Protein AF-A0A5N9H658-F1 (afdb_monomer)

Radius of gyration: 27.61 Å; Cα contacts (8 Å, |Δi|>4): 20; chains: 1; bounding box: 73×23×82 Å

Mean predicted aligned error: 18.44 Å

Secondary structure (DSSP, 8-state):
-HHHHHHHHHHHHHHHHHHHHHHHHHS--S--S-TTHHHHHHHHHHHHHHHHHHHHHHHTT-S-HHHHHHHHHHHHHHHHHHHHHHHHHHHHHHHHHHHHHHHHHHHHHHHHHTS-S------

Foldseek 3Di:
DVVVVVVVVVVVVVCVVCVVVVCCVVCVDPPVPDPPLVVLVVVLVVLVVVLVVLVVCVVVVNDDPVVNVVVVVVSVVVNVVSVVVSVVVVVVVVVVVVVVVVVVVVVVVVVVVPPDPDDDDDD

Nearest PDB structures (foldseek):
  6o35-assembly1_B-2  TM=8.304E-01  e=6.950E+00  synthetic construct
  4tko-assembly1_B  TM=3.730E-01  e=4.641E+00  Aquifex aeolicus VF5

pLDDT: mean 70.45, std 14.01, range [41.5, 95.12]

Solvent-accessible surface area (backbone atoms only — not comparable to full-atom values): 7204 Å² total; per-residue (Å²): 110,70,70,58,54,52,51,53,50,50,53,48,55,51,43,66,68,47,45,61,62,48,48,56,64,77,47,55,70,97,60,91,55,71,85,66,59,61,52,57,54,49,51,53,51,51,54,54,50,50,53,54,50,53,52,50,43,42,75,70,65,78,52,55,71,70,61,50,52,58,54,49,52,52,54,49,54,53,49,52,52,53,52,50,52,51,51,52,52,54,49,52,52,51,52,54,50,52,54,50,52,53,52,51,52,51,54,54,50,55,62,55,70,71,52,72,94,77,82,84,77,89,132

Structure (mmCIF, N/CA/C/O backbone):
data_AF-A0A5N9H658-F1
#
_entry.id   AF-A0A5N9H658-F1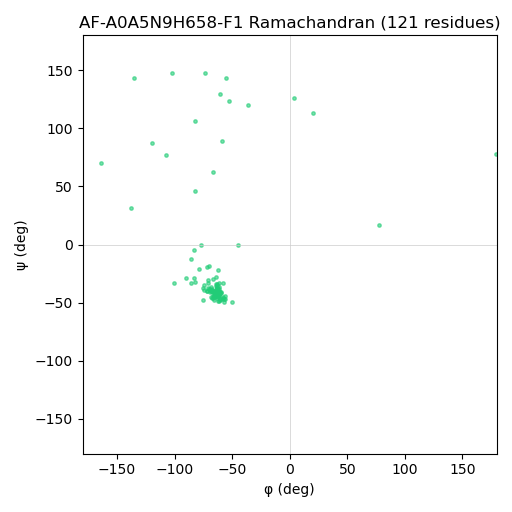
#
loop_
_atom_site.group_PDB
_atom_site.id
_atom_site.type_symbol
_atom_site.label_atom_id
_atom_site.label_alt_id
_atom_site.label_comp_id
_atom_site.label_asym_id
_atom_site.label_entity_id
_atom_site.label_seq_id
_atom_site.pdbx_PDB_ins_code
_atom_site.Cartn_x
_atom_site.Cartn_y
_atom_site.Cartn_z
_atom_site.occupancy
_atom_site.B_iso_or_equiv
_atom_site.auth_seq_id
_atom_site.auth_comp_id
_atom_site.auth_asym_id
_atom_site.auth_atom_id
_atom_site.pdbx_PDB_model_num
ATOM 1 N N . MET A 1 1 ? -36.920 -9.088 -26.192 1.00 73.94 1 MET A N 1
ATOM 2 C CA . MET A 1 1 ? -36.540 -8.188 -25.080 1.00 73.94 1 MET A CA 1
ATOM 3 C C . MET A 1 1 ? -36.103 -8.962 -23.836 1.00 73.94 1 MET A C 1
ATOM 5 O O . MET A 1 1 ? -34.939 -8.867 -23.491 1.00 73.94 1 MET A O 1
ATOM 9 N N . SER A 1 2 ? -36.963 -9.779 -23.209 1.00 84.88 2 SER A N 1
ATOM 10 C CA . SER A 1 2 ? -36.624 -10.498 -21.958 1.00 84.88 2 SER A CA 1
ATOM 11 C C . SER A 1 2 ? -35.396 -11.421 -22.071 1.00 84.88 2 SER A C 1
ATOM 13 O O . SER A 1 2 ? -34.477 -11.301 -21.271 1.00 84.88 2 SER A O 1
ATOM 15 N N . VAL A 1 3 ? -35.305 -12.232 -23.131 1.00 89.56 3 VAL A N 1
ATOM 16 C CA . VAL A 1 3 ? -34.144 -13.116 -23.368 1.00 89.56 3 VAL A CA 1
ATOM 17 C C . VAL A 1 3 ? -32.818 -12.365 -23.540 1.00 89.56 3 VAL A C 1
ATOM 19 O O . VAL A 1 3 ? -31.780 -12.841 -23.097 1.00 89.56 3 VAL A O 1
ATOM 22 N N . PHE A 1 4 ? -32.847 -11.163 -24.124 1.00 93.00 4 PHE A N 1
ATOM 23 C CA . PHE A 1 4 ? -31.649 -10.334 -24.283 1.00 93.00 4 PHE A CA 1
ATOM 24 C C . PHE A 1 4 ? -31.139 -9.829 -22.935 1.00 93.00 4 PHE A C 1
ATOM 26 O O . PHE A 1 4 ? -29.935 -9.838 -22.697 1.00 93.00 4 PHE A O 1
ATOM 33 N N . LEU A 1 5 ? -32.051 -9.436 -22.042 1.00 90.94 5 LEU A N 1
ATOM 34 C CA . LEU A 1 5 ? -31.698 -8.989 -20.696 1.00 90.94 5 LEU A CA 1
ATOM 35 C C . LEU A 1 5 ? -31.098 -10.129 -19.869 1.00 90.94 5 LEU A C 1
ATOM 37 O O . LEU A 1 5 ? -30.111 -9.917 -19.172 1.00 90.94 5 LEU A O 1
ATOM 41 N N . SER A 1 6 ? -31.636 -11.344 -19.995 1.00 89.88 6 SER A N 1
ATOM 42 C CA . SER A 1 6 ? -31.093 -12.527 -19.320 1.00 89.88 6 SER A CA 1
ATOM 43 C C . SER A 1 6 ? -29.670 -12.852 -19.780 1.00 89.88 6 SER A C 1
ATOM 45 O O . SER A 1 6 ? -28.810 -13.146 -18.954 1.00 89.88 6 SER A O 1
ATOM 47 N N . VAL A 1 7 ? -29.402 -12.755 -21.086 1.00 95.12 7 VAL A N 1
ATOM 48 C CA . VAL A 1 7 ? -28.063 -12.990 -21.646 1.00 95.12 7 VAL A CA 1
ATOM 49 C C . VAL A 1 7 ? -27.081 -11.904 -21.201 1.00 95.12 7 VAL A C 1
ATOM 51 O O . VAL A 1 7 ? -25.989 -12.231 -20.746 1.00 95.12 7 VAL A O 1
ATOM 54 N N . LEU A 1 8 ? -27.476 -10.628 -21.263 1.00 94.88 8 LEU A N 1
ATOM 55 C CA . LEU A 1 8 ? -26.659 -9.505 -20.784 1.00 94.88 8 LEU A CA 1
ATOM 56 C C . LEU A 1 8 ? -26.292 -9.654 -19.306 1.00 94.88 8 LEU A C 1
ATOM 58 O O . LEU A 1 8 ? -25.131 -9.483 -18.942 1.00 94.88 8 LEU A O 1
ATOM 62 N N . LEU A 1 9 ? -27.262 -10.021 -18.466 1.00 91.38 9 LEU A N 1
ATOM 63 C CA . LEU A 1 9 ? -27.035 -10.223 -17.038 1.00 91.38 9 LEU A CA 1
ATOM 64 C C . LEU A 1 9 ? -26.125 -11.430 -16.772 1.00 91.38 9 LEU A C 1
ATOM 66 O O . LEU A 1 9 ? -25.238 -11.352 -15.926 1.00 91.38 9 LEU A O 1
ATOM 70 N N . GLY A 1 10 ? -26.296 -12.519 -17.527 1.00 93.94 10 GLY A N 1
ATOM 71 C CA . GLY A 1 10 ? -25.426 -13.690 -17.445 1.00 93.94 10 GLY A CA 1
ATOM 72 C C . GLY A 1 10 ? -23.973 -13.353 -17.780 1.00 93.94 10 GLY A C 1
ATOM 73 O O . GLY A 1 10 ? -23.070 -13.678 -17.011 1.00 93.94 10 GLY A O 1
ATOM 74 N N . VAL A 1 11 ? -23.746 -12.630 -18.881 1.00 93.88 11 VAL A N 1
ATOM 75 C CA . VAL A 1 11 ? -22.405 -12.171 -19.274 1.00 93.88 11 VAL A CA 1
ATOM 76 C C . VAL A 1 11 ? -21.825 -11.209 -18.240 1.00 93.88 11 VAL A C 1
ATOM 78 O O . VAL A 1 11 ? -20.648 -11.321 -17.914 1.00 93.88 11 VAL A O 1
ATOM 81 N N . PHE A 1 12 ? -22.633 -10.307 -17.676 1.00 92.81 12 PHE A N 1
ATOM 82 C CA . PHE A 1 12 ? -22.189 -9.391 -16.625 1.00 92.81 12 PHE A CA 1
ATOM 83 C C . PHE A 1 12 ? -21.761 -10.135 -15.352 1.00 92.81 12 PHE A C 1
ATOM 85 O O . PHE A 1 12 ? -20.677 -9.879 -14.834 1.00 92.81 12 PHE A O 1
ATOM 92 N N . CYS A 1 13 ? -22.554 -11.104 -14.883 1.00 92.56 13 CYS A N 1
ATOM 93 C CA . CYS A 1 13 ? -22.204 -11.937 -13.729 1.00 92.56 13 CYS A CA 1
ATOM 94 C C . CYS A 1 13 ? -20.899 -12.706 -13.952 1.00 92.56 13 CYS A C 1
ATOM 96 O O . CYS A 1 13 ? -20.022 -12.691 -13.090 1.00 92.56 13 CYS A O 1
ATOM 98 N N . VAL A 1 14 ? -20.748 -13.344 -15.117 1.00 92.25 14 VAL A N 1
ATOM 99 C CA . VAL A 1 14 ? -19.506 -14.046 -15.467 1.00 92.25 14 VAL A CA 1
ATOM 100 C C . VAL A 1 14 ? -18.344 -13.055 -15.550 1.00 92.25 14 VAL A C 1
ATOM 102 O O . VAL A 1 14 ? -17.280 -13.318 -15.001 1.00 92.25 14 VAL A O 1
ATOM 105 N N . GLY A 1 15 ? -18.560 -11.889 -16.159 1.00 91.44 15 GLY A N 1
ATOM 106 C CA . GLY A 1 15 ? -17.579 -10.816 -16.270 1.00 91.44 15 GLY A CA 1
ATOM 107 C C . GLY A 1 15 ? -17.061 -10.353 -14.912 1.00 91.44 15 GLY A C 1
ATOM 108 O O . GLY A 1 15 ? -15.855 -10.326 -14.723 1.00 91.44 15 GLY A O 1
ATOM 109 N N . VAL A 1 16 ? -17.934 -10.068 -13.942 1.00 88.81 16 VAL A N 1
ATOM 110 C CA . VAL A 1 16 ? -17.536 -9.625 -12.590 1.00 88.81 16 VAL A CA 1
ATOM 111 C C . VAL A 1 16 ? -16.696 -10.678 -11.862 1.00 88.81 16 VAL A C 1
ATOM 113 O O . VAL A 1 16 ? -15.734 -10.324 -11.186 1.00 88.81 16 VAL A O 1
ATOM 116 N N . VAL A 1 17 ? -17.022 -11.964 -12.018 1.00 88.56 17 VAL A N 1
ATOM 117 C CA . VAL A 1 17 ? -16.278 -13.066 -11.382 1.00 88.56 17 VAL A CA 1
ATOM 118 C C . VAL A 1 17 ? -14.937 -13.310 -12.069 1.00 88.56 17 VAL A C 1
ATOM 120 O O . VAL A 1 17 ? -13.942 -13.564 -11.399 1.00 88.56 17 VAL A O 1
ATOM 123 N N . VAL A 1 18 ? -14.893 -13.225 -13.398 1.00 86.94 18 VAL A N 1
ATOM 124 C CA . VAL A 1 18 ? -13.705 -13.523 -14.211 1.00 86.94 18 VAL A CA 1
ATOM 125 C C . VAL A 1 18 ? -12.742 -12.328 -14.283 1.00 86.94 18 VAL A C 1
ATOM 127 O O . VAL A 1 18 ? -11.528 -12.511 -14.357 1.00 86.94 18 VAL A O 1
ATOM 130 N N . TYR A 1 19 ? -13.254 -11.101 -14.186 1.00 84.12 19 TYR A N 1
ATOM 131 C CA . TYR A 1 19 ? -12.486 -9.855 -14.192 1.00 84.12 19 TYR A CA 1
ATOM 132 C C . TYR A 1 19 ? -11.298 -9.831 -13.212 1.00 84.12 19 TYR A C 1
ATOM 134 O O . TYR A 1 19 ? -10.196 -9.519 -13.667 1.00 84.12 19 TYR A O 1
ATOM 142 N N . PRO A 1 20 ? -11.427 -10.187 -11.914 1.00 77.31 20 PRO A N 1
ATOM 143 C CA . PRO A 1 20 ? -10.284 -10.199 -10.997 1.00 77.31 20 PRO A CA 1
ATOM 144 C C . PRO A 1 20 ? -9.196 -11.205 -11.404 1.00 77.31 20 PRO A C 1
ATOM 146 O O . PRO A 1 20 ? -8.012 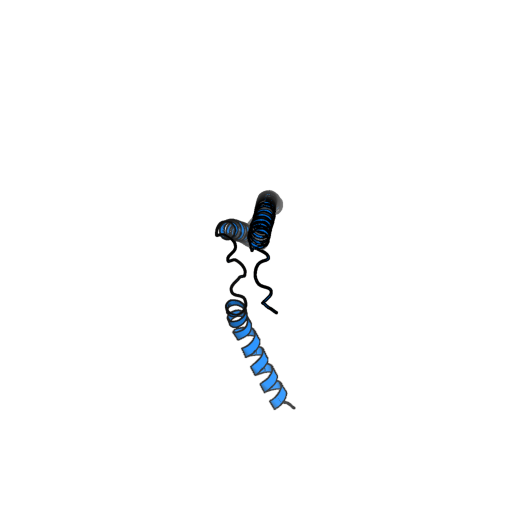-10.910 -11.249 1.00 77.31 20 PRO A O 1
ATOM 149 N N . PHE A 1 21 ? -9.564 -12.349 -11.993 1.00 76.19 21 PHE A N 1
ATOM 150 C CA . PHE A 1 21 ? -8.595 -13.345 -12.468 1.00 76.19 21 PHE A CA 1
ATOM 151 C C . PHE A 1 21 ? -7.803 -12.850 -13.683 1.00 76.19 21 PHE A C 1
ATOM 153 O O . PHE A 1 21 ? -6.601 -13.095 -13.777 1.00 76.19 21 PHE A O 1
ATOM 160 N N . PHE A 1 22 ? -8.451 -12.128 -14.603 1.00 75.19 22 PHE A N 1
ATOM 161 C CA . PHE A 1 22 ? -7.763 -11.520 -15.745 1.00 75.19 22 PHE A CA 1
ATOM 162 C C . PHE A 1 22 ? -6.955 -10.288 -15.346 1.00 75.19 22 PHE A C 1
ATOM 164 O O . PHE A 1 22 ? -5.841 -10.124 -15.839 1.00 75.19 22 PHE A O 1
ATOM 171 N N . LYS A 1 23 ? -7.458 -9.469 -14.413 1.00 65.00 23 LYS A N 1
ATOM 172 C CA . LYS A 1 23 ? -6.724 -8.329 -13.850 1.00 65.00 23 LYS A CA 1
ATOM 173 C C . LYS A 1 23 ? -5.386 -8.778 -13.258 1.00 65.00 23 LYS A C 1
ATOM 175 O O . LYS A 1 23 ? -4.373 -8.172 -13.578 1.00 65.00 23 LYS A O 1
ATOM 180 N N . ASN A 1 24 ? -5.365 -9.879 -12.504 1.00 58.53 24 ASN A N 1
ATOM 181 C CA . ASN A 1 24 ? -4.138 -10.421 -11.909 1.00 58.53 24 ASN A CA 1
ATOM 182 C C . ASN A 1 24 ? -3.154 -11.028 -12.932 1.00 58.53 24 ASN A C 1
ATOM 184 O O . ASN A 1 24 ? -1.991 -11.247 -12.613 1.00 58.53 24 ASN A O 1
ATOM 188 N N . ARG A 1 25 ? -3.616 -11.349 -14.151 1.00 60.84 25 ARG A N 1
ATOM 189 C CA . ARG A 1 25 ? -2.794 -11.982 -15.197 1.00 60.84 25 ARG A CA 1
ATOM 190 C C . ARG A 1 25 ? -2.287 -11.002 -16.255 1.00 60.84 25 ARG A C 1
ATOM 192 O O . ARG A 1 25 ? -1.211 -11.225 -16.796 1.00 60.84 25 ARG A O 1
ATOM 199 N N . TYR A 1 26 ? -3.060 -9.964 -16.576 1.00 54.31 26 TYR A N 1
ATOM 200 C CA . TYR A 1 26 ? -2.687 -8.936 -17.560 1.00 54.31 26 TYR A CA 1
ATOM 201 C C . TYR A 1 26 ? -1.942 -7.757 -16.943 1.00 54.31 26 TYR A C 1
ATOM 203 O O . TYR A 1 26 ? -1.100 -7.163 -17.607 1.00 54.31 26 TYR A O 1
ATOM 211 N N . PHE A 1 27 ? -2.218 -7.463 -15.676 1.00 51.19 27 PHE A N 1
ATOM 212 C CA . PHE A 1 27 ? -1.326 -6.697 -14.825 1.00 51.19 27 PHE A CA 1
ATOM 213 C C . PHE A 1 27 ? -0.735 -7.693 -13.827 1.00 51.19 27 PHE A C 1
ATOM 215 O O . PHE A 1 27 ? -1.200 -7.738 -12.685 1.00 51.19 27 PHE A O 1
ATOM 222 N N . PRO A 1 28 ? 0.255 -8.532 -14.219 1.00 49.41 28 PRO A N 1
ATOM 223 C CA . PRO A 1 28 ? 1.196 -8.965 -13.198 1.00 49.41 28 PRO A CA 1
ATOM 224 C C . PRO A 1 28 ? 1.665 -7.656 -12.576 1.00 49.41 28 PRO A C 1
ATOM 226 O O . PRO A 1 28 ? 1.999 -6.731 -13.322 1.00 49.41 28 PRO A O 1
ATOM 229 N N . ASN A 1 29 ? 1.503 -7.511 -11.261 1.00 49.25 29 ASN A N 1
ATOM 230 C CA . ASN A 1 29 ? 1.912 -6.312 -10.551 1.00 49.25 29 ASN A CA 1
ATOM 231 C C . ASN A 1 29 ? 3.200 -5.795 -11.199 1.00 49.25 29 ASN A C 1
ATOM 233 O O . ASN A 1 29 ? 4.180 -6.536 -11.258 1.00 49.25 29 ASN A O 1
ATOM 237 N N . MET A 1 30 ? 3.189 -4.566 -11.725 1.00 42.06 30 MET A N 1
ATOM 238 C CA . MET A 1 30 ? 4.416 -3.817 -12.007 1.00 42.06 30 MET A CA 1
ATOM 239 C C . MET A 1 30 ? 5.065 -3.507 -10.648 1.00 42.06 30 MET A C 1
ATOM 241 O O . MET A 1 30 ? 5.113 -2.375 -10.195 1.00 42.06 30 MET A O 1
ATOM 245 N N . SER A 1 31 ? 5.424 -4.570 -9.946 1.00 44.94 31 SER A N 1
ATOM 246 C CA . SER A 1 31 ? 6.042 -4.661 -8.638 1.00 44.94 31 SER A CA 1
ATOM 247 C C . SER A 1 31 ? 7.116 -5.748 -8.719 1.00 44.94 31 SER A C 1
ATOM 249 O O . SER A 1 31 ? 7.403 -6.409 -7.732 1.00 44.94 31 SER A O 1
ATOM 251 N N . ASP A 1 32 ? 7.723 -5.907 -9.899 1.00 42.94 32 ASP A N 1
ATOM 252 C CA . ASP A 1 32 ? 9.133 -6.283 -10.019 1.00 42.94 32 ASP A CA 1
ATOM 253 C C . ASP A 1 32 ? 9.990 -5.005 -9.865 1.00 42.94 32 ASP A C 1
ATOM 255 O O . ASP A 1 32 ? 10.872 -4.709 -10.666 1.00 42.94 32 ASP A O 1
ATOM 259 N N . ALA A 1 33 ? 9.664 -4.204 -8.849 1.00 46.22 33 ALA A N 1
ATOM 260 C CA . ALA A 1 33 ? 10.570 -3.259 -8.213 1.00 46.22 33 ALA A CA 1
ATOM 261 C C . ALA A 1 33 ? 11.006 -3.920 -6.891 1.00 46.22 33 ALA A C 1
ATOM 263 O O . ALA A 1 33 ? 10.256 -4.745 -6.357 1.00 46.22 33 ALA A O 1
ATOM 264 N N . PRO A 1 34 ? 12.236 -3.668 -6.424 1.00 41.50 34 PRO A N 1
ATOM 265 C CA . PRO A 1 34 ? 12.987 -4.577 -5.576 1.00 41.50 34 PRO A CA 1
ATOM 266 C C . PRO A 1 34 ? 12.216 -4.959 -4.312 1.00 41.50 34 PRO A C 1
ATOM 268 O O . PRO A 1 34 ? 11.514 -4.147 -3.714 1.00 41.50 34 PRO A O 1
ATOM 271 N N . MET A 1 35 ? 12.399 -6.222 -3.926 1.00 45.78 35 MET A N 1
ATOM 272 C CA . MET A 1 35 ? 11.791 -7.021 -2.849 1.00 45.78 35 MET A CA 1
ATOM 273 C C . MET A 1 35 ? 11.658 -6.348 -1.457 1.00 45.78 35 MET A C 1
ATOM 275 O O . MET A 1 35 ? 11.126 -6.960 -0.540 1.00 45.78 35 MET A O 1
ATOM 279 N N . GLU A 1 36 ? 12.095 -5.102 -1.295 1.00 46.88 36 GLU A N 1
ATOM 280 C CA . GLU A 1 36 ? 12.086 -4.311 -0.062 1.00 46.88 36 GLU A CA 1
ATOM 281 C C . GLU A 1 36 ? 10.752 -3.563 0.166 1.00 46.88 36 GLU A C 1
ATOM 283 O O . GLU A 1 36 ? 10.278 -3.476 1.294 1.00 46.88 36 GLU A O 1
ATOM 288 N N . PHE A 1 37 ? 10.057 -3.114 -0.890 1.00 43.25 37 PHE A N 1
ATOM 289 C CA . PHE A 1 37 ? 8.773 -2.392 -0.747 1.00 43.25 37 PHE A CA 1
ATOM 290 C C . PHE A 1 37 ? 7.563 -3.298 -0.474 1.00 43.25 37 PHE A C 1
ATOM 292 O O . PHE A 1 37 ? 6.530 -2.845 0.035 1.00 43.25 37 PHE A O 1
ATOM 299 N N . ALA A 1 38 ? 7.667 -4.585 -0.809 1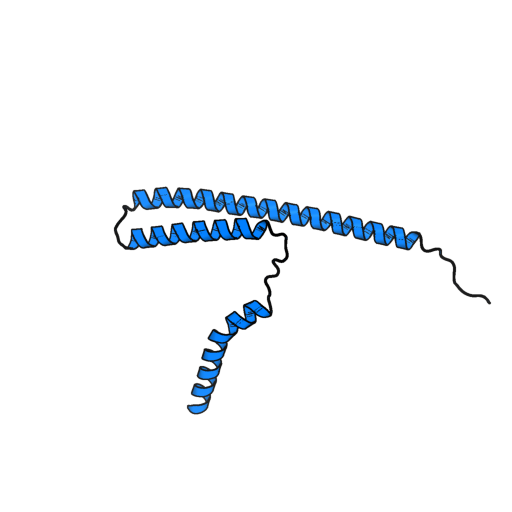.00 50.28 38 ALA A N 1
ATOM 300 C CA . ALA A 1 38 ? 6.618 -5.562 -0.526 1.00 50.28 38 ALA A CA 1
ATOM 301 C C . ALA A 1 38 ? 6.441 -5.789 0.986 1.00 50.28 38 ALA A C 1
ATOM 303 O O . ALA A 1 38 ? 5.328 -6.055 1.438 1.00 50.28 38 ALA A O 1
ATOM 304 N N . ASP A 1 39 ? 7.513 -5.637 1.768 1.00 54.12 39 ASP A N 1
ATOM 305 C CA . ASP A 1 39 ? 7.478 -5.858 3.214 1.00 54.12 39 ASP A CA 1
ATOM 306 C C . ASP A 1 39 ? 6.776 -4.698 3.931 1.00 54.12 39 ASP A C 1
ATOM 308 O O . ASP A 1 39 ? 5.805 -4.905 4.656 1.00 54.12 39 ASP A O 1
ATOM 312 N N . SER A 1 40 ? 7.136 -3.451 3.605 1.00 53.16 40 SER A N 1
ATOM 313 C CA . SER A 1 40 ? 6.486 -2.271 4.193 1.00 53.16 40 SER A CA 1
ATOM 314 C C . SER A 1 40 ? 4.998 -2.181 3.833 1.00 53.16 40 SER A C 1
ATOM 316 O O . SER A 1 40 ? 4.176 -1.760 4.646 1.00 53.16 40 SER A O 1
ATOM 318 N N . THR A 1 41 ? 4.613 -2.566 2.607 1.00 57.88 41 THR A N 1
ATOM 319 C CA . THR A 1 41 ? 3.198 -2.536 2.176 1.00 57.88 41 THR A CA 1
ATOM 320 C C . THR A 1 41 ? 2.369 -3.618 2.859 1.00 57.88 41 THR A C 1
ATOM 322 O O . THR A 1 41 ? 1.205 -3.381 3.184 1.00 57.88 41 THR A O 1
ATOM 325 N N . SER A 1 42 ? 2.983 -4.766 3.147 1.00 63.88 42 SER A N 1
ATOM 326 C CA . SER A 1 42 ? 2.415 -5.824 3.983 1.00 63.88 42 SER A CA 1
ATOM 327 C C . SER A 1 42 ? 2.275 -5.384 5.448 1.00 63.88 42 SER A C 1
ATOM 329 O O . SER A 1 42 ? 1.268 -5.681 6.094 1.00 63.88 42 SER A O 1
ATOM 331 N N . GLU A 1 43 ? 3.239 -4.628 5.974 1.00 65.25 43 GLU A N 1
ATOM 332 C CA . GLU A 1 43 ? 3.211 -4.097 7.341 1.00 65.25 43 GLU A CA 1
ATOM 333 C C . GLU A 1 43 ? 2.072 -3.082 7.541 1.00 65.25 43 GLU A C 1
ATOM 335 O O . GLU A 1 43 ? 1.300 -3.182 8.499 1.00 65.25 43 GLU A O 1
ATOM 340 N N . LEU A 1 44 ? 1.886 -2.173 6.577 1.00 65.00 44 LEU A N 1
ATOM 341 C CA . LEU A 1 44 ? 0.775 -1.219 6.561 1.00 65.00 44 LEU A CA 1
ATOM 342 C C . LEU A 1 44 ? -0.592 -1.921 6.489 1.00 65.00 44 LEU A C 1
ATOM 344 O O . LEU A 1 44 ? -1.523 -1.531 7.196 1.00 65.00 44 LEU A O 1
ATOM 348 N N . ASP A 1 45 ? -0.726 -2.961 5.658 1.00 72.75 45 ASP A N 1
ATOM 349 C CA . ASP A 1 45 ? -1.970 -3.736 5.542 1.00 72.75 45 ASP A CA 1
ATOM 350 C C . ASP A 1 45 ? -2.306 -4.457 6.858 1.00 72.75 45 ASP A C 1
ATOM 352 O O . ASP A 1 45 ? -3.465 -4.511 7.277 1.00 72.75 45 ASP A O 1
ATOM 356 N N . ASN A 1 46 ? -1.283 -4.934 7.573 1.00 76.19 46 ASN A N 1
ATOM 357 C CA . ASN A 1 46 ? -1.441 -5.549 8.886 1.00 76.19 46 ASN A CA 1
ATOM 358 C C . ASN A 1 46 ? -1.925 -4.540 9.947 1.00 76.19 46 ASN A C 1
ATOM 360 O O . ASN A 1 46 ? -2.869 -4.836 10.683 1.00 76.19 46 ASN A O 1
ATOM 364 N N . ILE A 1 47 ? -1.357 -3.327 9.972 1.00 71.00 47 ILE A N 1
ATOM 365 C CA . ILE A 1 47 ? -1.810 -2.227 10.847 1.00 71.00 47 ILE A CA 1
ATOM 366 C C . ILE A 1 47 ? -3.257 -1.830 10.513 1.00 71.00 47 ILE A C 1
ATOM 368 O O . ILE A 1 47 ? -4.101 -1.666 11.392 1.00 71.00 47 ILE A O 1
ATOM 372 N N . LEU A 1 48 ? -3.614 -1.739 9.231 1.00 74.94 48 LEU A N 1
ATOM 373 C CA . LEU A 1 48 ? -4.994 -1.448 8.827 1.00 74.94 48 LEU A CA 1
ATOM 374 C C . LEU A 1 48 ? -5.971 -2.549 9.257 1.00 74.94 48 LEU A C 1
ATOM 376 O O . LEU A 1 48 ? -7.121 -2.276 9.620 1.00 74.94 48 LEU A O 1
ATOM 380 N N . ARG A 1 49 ? -5.521 -3.804 9.244 1.00 75.62 49 ARG A N 1
ATOM 381 C CA . ARG A 1 49 ? -6.311 -4.954 9.678 1.00 75.62 49 ARG A CA 1
ATOM 382 C C . ARG A 1 49 ? -6.523 -4.977 11.192 1.00 75.62 49 ARG A C 1
ATOM 384 O O . ARG A 1 49 ? -7.629 -5.321 11.622 1.00 75.62 49 ARG A O 1
ATOM 391 N N . SER A 1 50 ? -5.526 -4.588 11.990 1.00 71.81 50 SER A N 1
ATOM 392 C CA . SER A 1 50 ? -5.678 -4.461 13.445 1.00 71.81 50 SER A CA 1
ATOM 393 C C . SER A 1 50 ? -6.654 -3.334 13.801 1.00 71.81 50 SER A C 1
ATOM 395 O O . SER A 1 50 ? -7.601 -3.584 14.547 1.00 71.81 50 SER A O 1
ATOM 397 N N . ILE A 1 51 ? -6.547 -2.159 13.163 1.00 71.94 51 ILE A N 1
ATOM 398 C CA . ILE 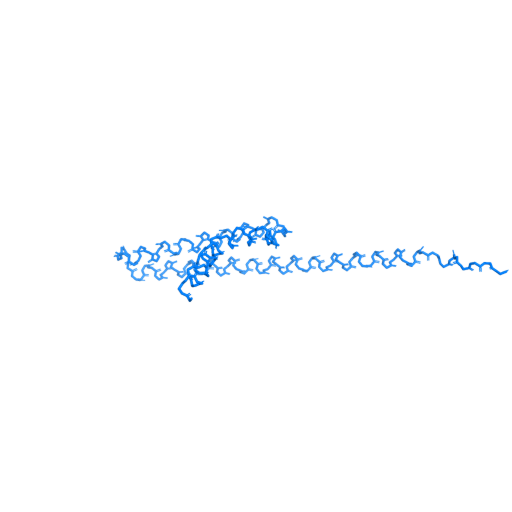A 1 51 ? -7.494 -1.037 13.339 1.00 71.94 51 ILE A CA 1
ATOM 399 C C . ILE A 1 51 ? -8.929 -1.477 13.035 1.00 71.94 51 ILE A C 1
ATOM 401 O O . ILE A 1 51 ? -9.857 -1.200 13.796 1.00 71.94 51 ILE A O 1
ATOM 405 N N . A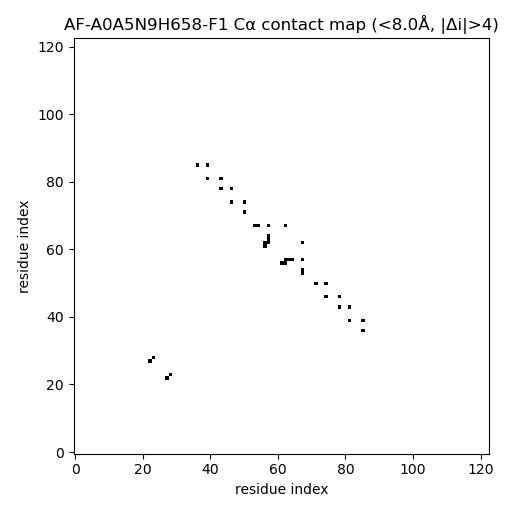RG A 1 52 ? -9.129 -2.188 11.920 1.00 73.31 52 ARG A N 1
ATOM 406 C CA . ARG A 1 52 ? -10.457 -2.661 11.509 1.00 73.31 52 ARG A CA 1
ATOM 407 C C . ARG A 1 52 ? -11.043 -3.668 12.497 1.00 73.31 52 ARG A C 1
ATOM 409 O O . ARG A 1 52 ? -12.254 -3.689 12.699 1.00 73.31 52 ARG A O 1
ATOM 416 N N . THR A 1 53 ? -10.192 -4.491 13.103 1.00 76.06 53 THR A N 1
ATOM 417 C CA . THR A 1 53 ? -10.596 -5.450 14.139 1.00 76.06 53 THR A CA 1
ATOM 418 C C . THR A 1 53 ? -11.012 -4.720 15.415 1.00 76.06 53 THR A C 1
ATOM 420 O O . THR A 1 53 ? -12.088 -4.991 15.944 1.00 76.06 53 THR A O 1
ATOM 423 N N . LEU A 1 54 ? -10.233 -3.723 15.840 1.00 64.44 54 LEU A N 1
ATOM 424 C CA . LEU A 1 54 ? -10.532 -2.893 17.007 1.00 64.44 54 LEU A CA 1
ATOM 425 C C . LEU A 1 54 ? -11.836 -2.090 16.833 1.00 64.44 54 LEU A C 1
ATOM 427 O O . LEU A 1 54 ? -12.658 -2.013 17.742 1.00 64.44 54 LEU A O 1
ATOM 431 N N . GLN A 1 55 ? -12.084 -1.553 15.633 1.00 64.56 55 GLN A N 1
ATOM 432 C CA . GLN A 1 55 ? -13.347 -0.886 15.277 1.00 64.56 55 GLN A CA 1
ATOM 433 C C . GLN A 1 55 ? -14.560 -1.819 15.373 1.00 64.56 55 GLN A C 1
ATOM 435 O O . GLN A 1 55 ? -15.647 -1.399 15.772 1.00 64.56 55 GLN A O 1
ATOM 440 N N . LEU A 1 56 ? -14.378 -3.087 15.008 1.00 70.19 56 LEU A N 1
ATOM 441 C CA . LEU A 1 56 ? -15.410 -4.117 15.102 1.00 70.19 56 LEU A CA 1
ATOM 442 C C . LEU A 1 56 ? -15.738 -4.446 16.562 1.00 70.19 56 LEU A C 1
ATOM 444 O O . LEU A 1 56 ? -16.907 -4.594 16.912 1.00 70.19 56 LEU A O 1
ATOM 448 N N . GLU A 1 57 ? -14.717 -4.512 17.415 1.00 64.50 57 GLU A N 1
ATOM 449 C CA . GLU A 1 57 ? -14.866 -4.739 18.852 1.00 64.50 57 GLU A CA 1
ATOM 450 C C . GLU A 1 57 ? -15.534 -3.547 19.566 1.00 64.50 57 GLU A C 1
ATOM 452 O O . GLU A 1 57 ? -16.398 -3.735 20.428 1.00 64.50 57 GLU A O 1
ATOM 457 N N . TYR A 1 58 ? -15.233 -2.321 19.131 1.00 56.09 58 TYR A N 1
ATOM 458 C CA . TYR A 1 58 ? -15.928 -1.109 19.572 1.00 56.09 58 TYR A CA 1
ATOM 459 C C . TYR A 1 58 ? -17.399 -1.091 19.145 1.00 56.09 58 TYR A C 1
ATOM 461 O O . TYR A 1 58 ? -18.278 -0.823 19.964 1.00 56.09 58 TYR A O 1
ATOM 469 N N . GLY A 1 59 ? -17.699 -1.478 17.901 1.00 58.91 59 GLY A N 1
ATOM 470 C CA . GLY A 1 59 ? -19.075 -1.628 17.414 1.00 58.91 59 GLY A CA 1
ATOM 471 C C . GLY A 1 59 ? -19.893 -2.694 18.158 1.00 58.91 59 GLY A C 1
ATOM 472 O O . GLY A 1 59 ? -21.121 -2.620 18.174 1.00 58.91 59 GLY A O 1
ATOM 473 N N . MET A 1 60 ? -19.231 -3.657 18.809 1.00 67.50 60 MET A N 1
ATOM 474 C CA . MET A 1 60 ? -19.855 -4.643 19.700 1.00 67.50 60 MET A CA 1
ATOM 475 C C . MET A 1 60 ? -20.082 -4.129 21.135 1.00 67.50 60 MET A C 1
ATOM 477 O O . MET A 1 60 ? -20.713 -4.826 21.927 1.00 67.50 60 MET A O 1
ATOM 481 N N . GLY A 1 61 ? -19.621 -2.918 21.473 1.00 59.75 61 GLY A N 1
ATOM 482 C CA . GLY A 1 61 ? -19.805 -2.299 22.791 1.00 59.75 61 GLY A CA 1
ATOM 483 C C . GLY A 1 61 ? -18.868 -2.829 23.883 1.00 59.75 61 GLY A C 1
ATOM 484 O O . GLY A 1 61 ? -19.147 -2.635 25.064 1.00 59.75 61 GLY A O 1
ATOM 485 N N . ASN A 1 62 ? -17.776 -3.506 23.508 1.00 59.97 62 ASN A N 1
ATOM 486 C CA . ASN A 1 62 ? -16.857 -4.167 24.444 1.00 59.97 62 ASN A CA 1
ATOM 487 C C . ASN A 1 62 ? -15.760 -3.230 25.003 1.00 59.97 62 ASN A C 1
ATOM 489 O O . ASN A 1 62 ? -15.088 -3.569 25.974 1.00 59.97 62 ASN A O 1
ATOM 493 N N . ILE A 1 63 ? -15.588 -2.041 24.414 1.00 59.75 63 ILE A N 1
ATOM 494 C CA . ILE A 1 63 ? -14.552 -1.051 24.760 1.00 59.75 63 ILE A CA 1
ATOM 495 C C . ILE A 1 63 ? -15.153 0.356 24.838 1.00 59.75 63 ILE A C 1
ATOM 497 O O . ILE A 1 63 ? -16.045 0.710 24.069 1.00 59.75 63 ILE A O 1
ATOM 501 N N . SER A 1 64 ? -14.662 1.164 25.784 1.00 68.62 64 SER A N 1
ATOM 502 C CA . SER A 1 64 ? -15.077 2.564 25.947 1.00 68.62 64 SER A CA 1
ATOM 503 C C . SER A 1 64 ? -14.490 3.443 24.835 1.00 68.62 64 SER A C 1
ATOM 505 O O . SER A 1 64 ? -13.377 3.209 24.363 1.00 68.62 64 SER A O 1
ATOM 507 N N . GLU A 1 65 ? -15.234 4.476 24.437 1.00 66.25 65 GLU A N 1
ATOM 508 C CA . GLU A 1 65 ? -14.861 5.421 23.373 1.00 66.25 65 GLU A CA 1
ATOM 509 C C . GLU A 1 65 ? -13.523 6.124 23.647 1.00 66.25 65 GLU A C 1
ATOM 511 O O . GLU A 1 65 ? -12.733 6.357 22.734 1.00 66.25 65 GLU A O 1
ATOM 516 N N . GLU A 1 66 ? -13.215 6.385 24.917 1.00 70.62 66 GLU A N 1
ATOM 517 C CA . GLU A 1 66 ? -11.961 7.019 25.335 1.00 70.62 66 GLU A CA 1
ATOM 518 C C . GLU A 1 66 ? -10.753 6.087 25.155 1.00 70.62 66 GLU A C 1
ATOM 520 O O . GLU A 1 66 ? -9.677 6.523 24.744 1.00 70.62 66 GLU A O 1
ATOM 525 N N . ALA A 1 67 ? -10.930 4.792 25.436 1.00 70.81 67 ALA A N 1
ATOM 526 C CA . ALA A 1 67 ? -9.884 3.789 25.252 1.00 70.81 67 ALA A CA 1
ATOM 527 C C . ALA A 1 67 ? -9.637 3.513 23.763 1.00 70.81 67 ALA A C 1
ATOM 529 O O . ALA A 1 67 ? -8.485 3.423 23.343 1.00 70.81 67 ALA A O 1
ATOM 530 N N . PHE A 1 68 ? -10.713 3.466 22.974 1.00 69.69 68 PHE A N 1
ATOM 531 C CA . PHE A 1 68 ? -10.660 3.292 21.527 1.00 69.69 68 PHE A CA 1
ATOM 532 C C . PHE A 1 68 ? -9.934 4.450 20.830 1.00 69.69 68 PHE A C 1
ATOM 534 O O . PHE A 1 68 ? -9.023 4.208 20.045 1.00 69.69 68 PHE A O 1
ATOM 541 N N . ASN A 1 69 ? -10.278 5.703 21.147 1.00 73.25 69 ASN A N 1
ATOM 542 C CA . ASN A 1 69 ? -9.646 6.867 20.518 1.00 73.25 69 ASN A CA 1
ATOM 543 C C . ASN A 1 69 ? -8.147 6.957 20.828 1.00 73.25 69 ASN A C 1
ATOM 545 O O . ASN A 1 69 ? -7.356 7.257 19.939 1.00 73.25 69 ASN A O 1
ATOM 549 N N . ARG A 1 70 ? -7.743 6.634 22.063 1.00 78.19 70 ARG A N 1
ATOM 550 C CA . ARG A 1 70 ? -6.325 6.619 22.448 1.00 78.19 70 ARG A CA 1
ATOM 551 C C . ARG A 1 70 ? -5.521 5.594 21.652 1.00 78.19 70 ARG A C 1
ATOM 553 O O . ARG A 1 70 ? -4.404 5.880 21.239 1.00 78.19 70 ARG A O 1
ATOM 560 N N . GLU A 1 71 ? -6.072 4.399 21.480 1.00 70.88 71 GLU A N 1
ATOM 561 C CA . GLU A 1 71 ? -5.394 3.320 20.765 1.00 70.88 71 GLU A CA 1
ATOM 562 C C . GLU A 1 71 ? -5.406 3.564 19.246 1.00 70.88 71 GLU A C 1
ATOM 564 O O . GLU A 1 71 ? -4.412 3.326 18.566 1.00 70.88 71 GLU A O 1
ATOM 569 N N . LEU A 1 72 ? -6.484 4.157 18.720 1.00 74.75 72 LEU A N 1
ATOM 570 C CA . LEU A 1 72 ? -6.569 4.594 17.328 1.00 74.75 72 LEU A CA 1
ATOM 571 C C . LEU A 1 72 ? -5.518 5.659 16.991 1.00 74.75 72 LEU A C 1
ATOM 573 O O . LEU A 1 72 ? -4.907 5.580 15.929 1.00 74.75 72 LEU A O 1
ATOM 577 N N . ASP A 1 73 ? -5.301 6.642 17.866 1.00 80.31 73 ASP A N 1
ATOM 578 C CA . ASP A 1 73 ? -4.301 7.689 17.631 1.00 80.31 73 ASP A CA 1
ATOM 579 C C . ASP A 1 73 ? -2.880 7.112 17.557 1.00 80.31 73 ASP A C 1
ATOM 581 O O . ASP A 1 73 ? -2.127 7.482 16.660 1.00 80.31 73 ASP A O 1
ATOM 585 N N . GLN A 1 74 ? -2.547 6.119 18.390 1.00 81.62 74 GLN A N 1
ATOM 586 C CA . GLN A 1 74 ? -1.265 5.409 18.284 1.00 81.62 74 GLN A CA 1
ATOM 587 C C . GLN A 1 74 ? -1.105 4.706 16.931 1.00 81.62 74 GLN A C 1
ATOM 589 O O . GLN A 1 74 ? -0.093 4.880 16.257 1.00 81.62 74 GLN A O 1
ATOM 594 N N . TYR A 1 75 ? -2.133 3.987 16.472 1.00 75.94 75 TYR A N 1
ATOM 595 C CA . TYR A 1 75 ? -2.082 3.341 15.159 1.00 75.94 75 TYR A CA 1
ATOM 596 C C . TYR A 1 75 ? -1.992 4.336 13.993 1.00 75.94 75 TYR A C 1
ATOM 598 O O . TYR A 1 75 ? -1.455 4.004 12.934 1.00 75.94 75 TYR A O 1
ATOM 606 N N . ARG A 1 76 ? -2.515 5.556 14.154 1.00 77.50 76 ARG A N 1
ATOM 607 C CA . ARG A 1 76 ? -2.400 6.614 13.140 1.00 77.50 76 ARG A CA 1
ATOM 608 C C . ARG A 1 76 ? -0.983 7.160 13.051 1.00 77.50 76 ARG A C 1
ATOM 610 O O . ARG A 1 76 ? -0.521 7.393 11.935 1.00 77.50 76 ARG A O 1
ATOM 617 N N . ASP A 1 77 ? -0.309 7.327 14.182 1.00 82.56 77 ASP A N 1
ATOM 618 C CA . ASP A 1 77 ? 1.090 7.759 14.223 1.00 82.56 77 ASP A CA 1
ATOM 619 C C . ASP A 1 77 ? 2.019 6.696 13.611 1.00 82.56 77 ASP A C 1
ATOM 621 O O . ASP A 1 77 ? 2.894 7.021 12.799 1.00 82.56 77 ASP A O 1
ATOM 625 N N . ASP A 1 78 ? 1.768 5.416 13.898 1.00 74.62 78 ASP A N 1
ATOM 626 C CA . ASP A 1 78 ? 2.508 4.297 13.301 1.00 74.62 78 ASP A CA 1
ATOM 627 C C . ASP A 1 78 ? 2.285 4.223 11.781 1.00 74.62 78 ASP A C 1
ATOM 629 O O . ASP A 1 78 ? 3.236 4.094 11.003 1.00 74.62 78 ASP A O 1
ATOM 633 N N . ALA A 1 79 ? 1.038 4.392 11.325 1.00 74.62 79 ALA A N 1
ATOM 634 C CA . ALA A 1 79 ? 0.715 4.425 9.900 1.00 74.62 79 ALA A CA 1
ATOM 635 C C . ALA A 1 79 ? 1.356 5.627 9.185 1.00 74.62 79 ALA A C 1
ATOM 637 O O . ALA A 1 79 ? 1.890 5.473 8.085 1.00 74.62 79 ALA A O 1
ATOM 638 N N . ALA A 1 80 ? 1.342 6.815 9.799 1.00 82.56 80 ALA A N 1
ATOM 639 C CA . ALA A 1 80 ? 1.989 8.005 9.249 1.00 82.56 80 ALA A CA 1
ATOM 640 C C . ALA A 1 80 ? 3.503 7.797 9.089 1.00 82.56 80 ALA A C 1
ATOM 642 O O . ALA A 1 80 ? 4.069 8.133 8.047 1.00 82.56 80 ALA A O 1
ATOM 643 N N . THR A 1 81 ? 4.137 7.176 10.084 1.00 80.88 81 THR A N 1
ATOM 644 C CA . THR A 1 81 ? 5.568 6.851 10.059 1.00 80.88 81 THR A CA 1
ATOM 645 C C . THR A 1 81 ? 5.899 5.846 8.952 1.00 80.88 81 THR A C 1
ATOM 647 O O . THR A 1 81 ? 6.849 6.054 8.196 1.00 80.88 81 THR A O 1
ATOM 650 N N . CYS A 1 82 ? 5.091 4.794 8.795 1.00 73.56 82 CYS A N 1
ATOM 651 C CA . CYS A 1 82 ? 5.261 3.797 7.734 1.00 73.56 82 CYS A CA 1
ATOM 652 C C . CYS A 1 82 ? 5.134 4.424 6.330 1.00 73.56 82 CYS A C 1
ATOM 654 O O . CYS A 1 82 ? 5.978 4.201 5.460 1.00 73.56 82 CYS A O 1
ATOM 656 N N . ILE A 1 83 ? 4.131 5.287 6.122 1.00 77.94 83 ILE A N 1
ATOM 657 C CA . ILE A 1 83 ? 3.929 6.005 4.852 1.00 77.94 83 ILE A CA 1
ATOM 658 C C . ILE A 1 83 ? 5.125 6.913 4.536 1.00 77.94 83 ILE A C 1
ATOM 660 O O . ILE A 1 83 ? 5.599 6.936 3.399 1.00 77.94 83 ILE A O 1
ATOM 664 N N . GLN A 1 84 ? 5.645 7.629 5.535 1.00 78.12 84 GLN A N 1
ATOM 665 C CA . GLN A 1 84 ? 6.806 8.497 5.356 1.00 78.12 84 GLN A CA 1
ATOM 666 C C . GLN A 1 84 ? 8.060 7.701 4.962 1.00 78.12 84 GLN A C 1
ATOM 668 O O . GLN A 1 84 ? 8.802 8.120 4.073 1.00 78.12 84 GLN A O 1
ATOM 673 N N . GLN A 1 85 ? 8.289 6.537 5.577 1.00 74.69 85 GLN A N 1
ATOM 674 C CA . GLN A 1 85 ? 9.419 5.668 5.233 1.00 74.69 85 GLN A CA 1
ATOM 675 C C . GLN A 1 85 ? 9.310 5.120 3.805 1.00 74.69 85 GLN A C 1
ATOM 677 O O .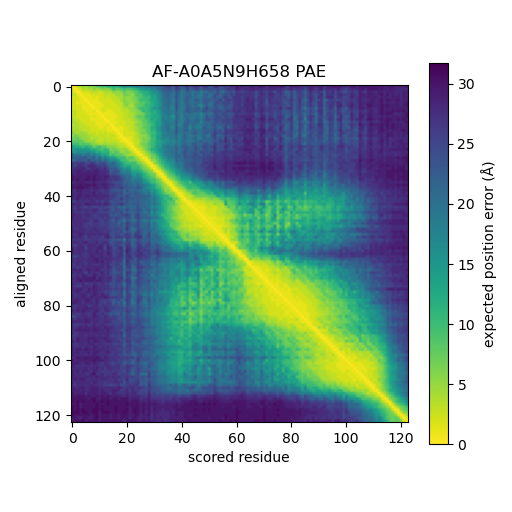 GLN A 1 85 ? 10.296 5.156 3.067 1.00 74.69 85 GLN A O 1
ATOM 682 N N . MET A 1 86 ? 8.114 4.706 3.374 1.00 71.94 86 MET A N 1
ATOM 683 C CA . MET A 1 86 ? 7.879 4.309 1.981 1.00 71.94 86 MET A CA 1
ATOM 684 C C . MET A 1 86 ? 8.153 5.445 0.998 1.00 71.94 86 MET A C 1
ATOM 686 O O . MET A 1 86 ? 8.721 5.217 -0.068 1.00 71.94 86 MET A O 1
ATOM 690 N N . GLU A 1 87 ? 7.739 6.672 1.320 1.00 71.69 87 GLU A N 1
ATOM 691 C CA . GLU A 1 87 ? 7.932 7.817 0.432 1.00 71.69 87 GLU A CA 1
ATOM 692 C C . GLU A 1 87 ? 9.413 8.192 0.285 1.00 71.69 87 GLU A C 1
ATOM 694 O O . GLU A 1 87 ? 9.870 8.482 -0.826 1.00 71.69 87 GLU A O 1
ATOM 699 N N . ILE A 1 88 ? 10.174 8.124 1.380 1.00 76.56 88 ILE A N 1
ATOM 700 C CA . ILE A 1 88 ? 11.625 8.344 1.376 1.00 76.56 88 ILE A CA 1
ATOM 701 C C . ILE A 1 88 ? 12.328 7.242 0.578 1.00 76.56 88 ILE A C 1
ATOM 703 O O . ILE A 1 88 ? 13.133 7.553 -0.300 1.00 76.56 88 ILE A O 1
ATOM 707 N N . GLY A 1 89 ? 11.987 5.972 0.823 1.00 70.81 89 GLY A N 1
ATOM 708 C CA . GLY A 1 89 ? 12.532 4.840 0.070 1.00 70.81 89 GLY A CA 1
ATOM 709 C C . GLY A 1 89 ? 12.267 4.975 -1.429 1.00 70.81 89 GLY A C 1
ATOM 710 O O . GLY A 1 89 ? 13.185 4.855 -2.238 1.00 70.81 89 GLY A O 1
ATOM 711 N N . ARG A 1 90 ? 11.027 5.311 -1.807 1.00 65.19 90 ARG A N 1
ATOM 712 C CA . ARG A 1 90 ? 10.609 5.483 -3.208 1.00 65.19 90 ARG A CA 1
ATOM 713 C C . ARG A 1 90 ? 11.342 6.635 -3.896 1.00 65.19 90 ARG A C 1
ATOM 715 O O . ARG A 1 90 ? 11.651 6.550 -5.081 1.00 65.19 90 ARG A O 1
ATOM 722 N N . SER A 1 91 ? 11.595 7.723 -3.172 1.00 66.75 91 SER A N 1
ATOM 723 C CA . SER A 1 91 ? 12.318 8.883 -3.707 1.00 66.75 91 SER A CA 1
ATOM 724 C C . SER A 1 91 ? 13.793 8.557 -3.955 1.00 66.75 91 SER A C 1
ATOM 726 O O . SER A 1 91 ? 14.323 8.916 -5.001 1.00 66.75 91 SER A O 1
ATOM 728 N N . ASN A 1 92 ? 14.419 7.814 -3.040 1.00 67.69 92 ASN A N 1
ATOM 729 C CA . ASN A 1 92 ? 15.812 7.384 -3.155 1.00 67.69 92 ASN A CA 1
ATOM 730 C C . ASN A 1 92 ? 16.015 6.369 -4.298 1.00 67.69 92 ASN A C 1
ATOM 732 O O . ASN A 1 92 ? 16.966 6.469 -5.073 1.00 67.69 92 ASN A O 1
ATOM 736 N N . GLU A 1 93 ? 15.082 5.428 -4.473 1.00 67.88 93 GLU A N 1
ATOM 737 C CA . GLU A 1 93 ? 15.105 4.504 -5.613 1.00 67.88 93 GLU A CA 1
ATOM 738 C C . GLU A 1 93 ? 14.968 5.250 -6.948 1.00 67.88 93 GLU A C 1
ATOM 740 O O . GLU A 1 93 ? 15.710 4.977 -7.894 1.00 67.88 93 GLU A O 1
ATOM 745 N N . LEU A 1 94 ? 14.062 6.232 -7.020 1.00 66.44 94 LEU A N 1
ATOM 746 C CA . LEU A 1 94 ? 13.864 7.036 -8.225 1.00 66.44 94 LEU A CA 1
ATOM 747 C C . LEU A 1 94 ? 15.111 7.865 -8.569 1.00 66.44 94 LEU A C 1
ATOM 749 O O . LEU A 1 94 ? 15.496 7.932 -9.734 1.00 66.44 94 LEU A O 1
ATOM 753 N N . GLU A 1 95 ? 15.756 8.466 -7.568 1.00 71.88 95 GLU A N 1
ATOM 754 C CA . GLU A 1 95 ? 17.005 9.217 -7.729 1.00 71.88 95 GLU A CA 1
ATOM 755 C C . GLU A 1 95 ? 18.131 8.312 -8.246 1.00 71.88 95 GLU A C 1
ATOM 757 O O . GLU A 1 95 ? 18.746 8.602 -9.275 1.00 71.88 95 GLU A O 1
ATOM 762 N N . THR A 1 96 ? 18.313 7.150 -7.616 1.00 71.00 96 THR A N 1
ATOM 763 C CA . THR A 1 96 ? 19.326 6.163 -8.015 1.00 71.00 96 THR A CA 1
ATOM 764 C C . THR A 1 96 ? 19.067 5.619 -9.429 1.00 71.00 96 THR A C 1
ATOM 766 O O . THR A 1 96 ? 19.999 5.418 -10.214 1.00 71.00 96 THR A O 1
ATOM 769 N N . GLY A 1 97 ? 17.797 5.415 -9.796 1.00 74.06 97 GLY A N 1
ATOM 770 C CA . GLY A 1 97 ? 17.393 4.981 -1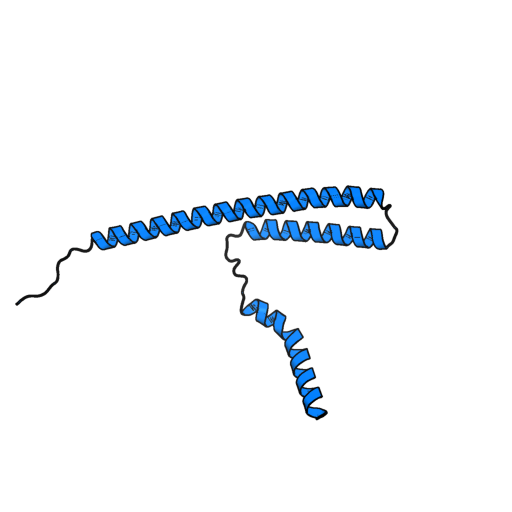1.134 1.00 74.06 97 GLY A CA 1
ATOM 771 C C . GLY A 1 97 ? 17.739 6.002 -12.220 1.00 74.06 97 GLY A C 1
ATOM 772 O O . GLY A 1 97 ? 18.270 5.633 -13.271 1.00 74.06 97 GLY A O 1
ATOM 773 N N . VAL A 1 98 ? 17.512 7.291 -11.951 1.00 77.62 98 VAL A N 1
ATOM 774 C CA . VAL A 1 98 ? 17.853 8.382 -12.877 1.00 77.62 98 VAL A CA 1
ATOM 775 C C . VAL A 1 98 ? 19.368 8.507 -13.052 1.00 77.62 98 VAL A C 1
ATOM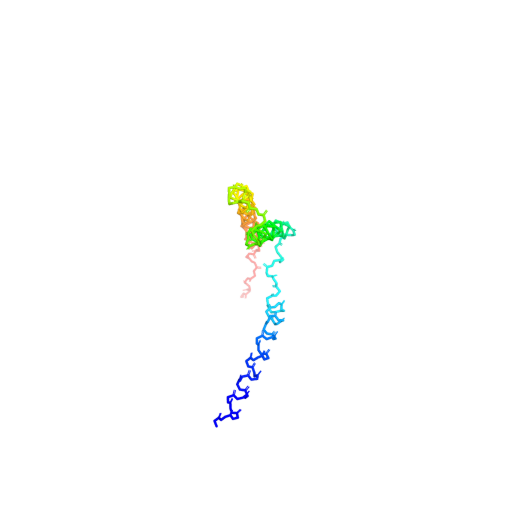 777 O O . VAL A 1 98 ? 19.845 8.629 -14.182 1.00 77.62 98 VAL A O 1
ATOM 780 N N . GLU A 1 99 ? 20.150 8.431 -11.972 1.00 80.38 99 GLU A N 1
ATOM 781 C CA . GLU A 1 99 ? 21.616 8.468 -12.063 1.00 80.38 99 GLU A CA 1
ATOM 782 C C . GLU A 1 99 ? 22.172 7.315 -12.909 1.00 80.38 99 GLU A C 1
ATOM 784 O O . GLU A 1 99 ? 23.066 7.517 -13.741 1.00 80.38 99 GLU A O 1
ATOM 789 N N . HIS A 1 100 ? 21.606 6.116 -12.750 1.00 78.19 100 HIS A N 1
ATOM 790 C CA . HIS A 1 100 ? 21.987 4.946 -13.533 1.00 78.19 100 HIS A CA 1
ATOM 791 C C . HIS A 1 100 ? 21.683 5.124 -15.027 1.00 78.19 100 HIS A C 1
ATOM 793 O O . HIS A 1 100 ? 22.535 4.839 -15.876 1.00 78.19 100 HIS A O 1
ATOM 799 N N . GLU A 1 101 ? 20.503 5.649 -15.364 1.00 78.00 101 GLU A N 1
ATOM 800 C CA . GLU A 1 101 ? 20.125 5.919 -16.753 1.00 78.00 101 GLU A CA 1
ATOM 801 C C . GLU A 1 101 ? 21.043 6.971 -17.397 1.00 78.00 101 GLU A C 1
ATOM 803 O O . GLU A 1 101 ? 21.514 6.781 -18.525 1.00 78.00 101 GLU A O 1
ATOM 808 N N . ILE A 1 102 ? 21.390 8.033 -16.662 1.00 83.06 102 ILE A N 1
ATOM 809 C CA . ILE A 1 102 ? 22.342 9.059 -17.115 1.00 83.06 102 ILE A CA 1
ATOM 810 C C . ILE A 1 102 ? 23.730 8.450 -17.354 1.00 83.06 102 ILE A C 1
ATOM 812 O O . ILE A 1 102 ? 24.374 8.758 -18.364 1.00 83.06 102 ILE A O 1
ATOM 816 N N . ALA A 1 103 ? 24.206 7.579 -16.461 1.00 85.00 103 ALA A N 1
ATOM 817 C CA . ALA A 1 103 ? 25.495 6.907 -16.617 1.00 85.00 103 ALA A CA 1
ATOM 818 C C . ALA A 1 103 ? 25.526 6.024 -17.876 1.00 85.00 103 ALA A C 1
ATOM 820 O O . ALA A 1 103 ? 26.474 6.101 -18.662 1.00 85.00 103 ALA A O 1
ATOM 821 N N . ILE A 1 104 ? 24.463 5.253 -18.128 1.00 87.81 104 ILE A N 1
ATOM 822 C CA . ILE A 1 104 ? 24.329 4.442 -19.347 1.00 87.81 104 ILE A CA 1
ATOM 823 C C . ILE A 1 104 ? 24.297 5.329 -20.595 1.00 87.81 104 ILE A C 1
ATOM 825 O O . ILE A 1 104 ? 24.968 5.022 -21.583 1.00 87.81 104 ILE A O 1
ATOM 829 N N . ALA A 1 105 ? 23.537 6.426 -20.574 1.00 83.94 105 ALA A N 1
ATOM 830 C CA . ALA A 1 105 ? 23.450 7.347 -21.704 1.00 83.94 105 ALA A CA 1
ATOM 831 C C . ALA A 1 105 ? 24.819 7.959 -22.045 1.00 83.94 105 ALA A C 1
ATOM 833 O O . ALA A 1 105 ? 25.189 8.025 -23.219 1.00 83.94 105 ALA A O 1
ATOM 834 N N . ARG A 1 106 ? 25.611 8.328 -21.030 1.00 84.94 106 ARG A N 1
ATOM 835 C CA . ARG A 1 106 ? 26.985 8.825 -21.211 1.00 84.94 106 ARG A CA 1
ATOM 836 C C . ARG A 1 106 ? 27.915 7.767 -21.798 1.00 84.94 106 ARG A C 1
ATOM 838 O O . ARG A 1 106 ? 28.640 8.074 -22.739 1.00 84.94 106 ARG A O 1
ATOM 845 N N . LEU A 1 107 ? 27.855 6.527 -21.309 1.00 84.88 107 LEU A N 1
ATOM 846 C CA . LEU A 1 107 ? 28.643 5.420 -21.865 1.00 84.88 107 LEU A CA 1
ATOM 847 C C . LEU A 1 107 ? 28.291 5.146 -23.335 1.00 84.88 107 LEU A C 1
ATOM 849 O O . LEU A 1 107 ? 29.181 4.917 -24.151 1.00 84.88 107 LEU A O 1
ATOM 853 N N . ARG A 1 108 ? 27.003 5.207 -23.699 1.00 83.81 108 ARG A N 1
ATOM 854 C CA . ARG A 1 108 ? 26.553 5.064 -25.096 1.00 83.81 108 ARG A CA 1
ATOM 855 C C . ARG A 1 108 ? 27.069 6.189 -25.991 1.00 83.81 108 ARG A C 1
ATOM 857 O O . ARG A 1 108 ? 27.448 5.920 -27.130 1.00 83.81 108 ARG A O 1
ATOM 864 N N . LEU A 1 109 ? 27.088 7.424 -25.488 1.00 81.81 109 LEU A N 1
ATOM 865 C CA . LEU A 1 109 ? 27.609 8.574 -26.225 1.00 81.81 109 LEU A CA 1
ATOM 866 C C . LEU A 1 109 ? 29.123 8.446 -26.446 1.00 81.81 109 LEU A C 1
ATOM 868 O O . LEU A 1 109 ? 29.582 8.578 -27.574 1.00 81.81 109 LEU A O 1
ATOM 872 N N . GLN A 1 110 ? 29.874 8.087 -25.403 1.00 79.69 110 GLN A N 1
ATOM 873 C CA . GLN A 1 110 ? 31.322 7.881 -25.485 1.00 79.69 110 GLN A CA 1
ATOM 874 C C . GLN A 1 110 ? 31.695 6.775 -26.485 1.00 79.69 110 GLN A C 1
ATOM 876 O O . GLN A 1 110 ? 32.605 6.942 -27.286 1.00 79.69 110 GLN A O 1
ATOM 881 N N . ASN A 1 111 ? 30.942 5.673 -26.498 1.00 73.56 111 ASN A N 1
ATOM 882 C CA . ASN A 1 111 ? 31.151 4.573 -27.443 1.00 73.56 111 ASN A CA 1
ATOM 883 C C . ASN A 1 111 ? 30.725 4.928 -28.887 1.00 73.56 111 ASN A C 1
ATOM 885 O O . ASN A 1 111 ? 31.134 4.275 -29.842 1.00 73.56 111 ASN A O 1
ATOM 889 N N . SER A 1 112 ? 29.888 5.958 -29.061 1.00 68.31 112 SER A N 1
ATOM 890 C CA . SER A 1 112 ? 29.519 6.481 -30.384 1.00 68.31 112 SER A CA 1
ATOM 891 C C . SER A 1 112 ? 30.573 7.447 -30.935 1.00 68.31 112 SER A C 1
ATOM 893 O O . SER A 1 112 ? 30.782 7.462 -32.144 1.00 68.31 112 SER A O 1
ATOM 895 N N . ASP A 1 113 ? 31.254 8.198 -30.063 1.00 62.34 113 ASP A N 1
ATOM 896 C CA . ASP A 1 113 ? 32.391 9.067 -30.416 1.00 62.34 113 ASP A CA 1
ATOM 897 C C . ASP A 1 113 ? 33.652 8.262 -30.787 1.00 62.34 113 ASP A C 1
ATOM 899 O O . ASP A 1 113 ? 34.422 8.679 -31.648 1.00 62.34 113 ASP A O 1
ATOM 903 N N . ASP A 1 114 ? 33.833 7.072 -30.202 1.00 59.16 114 ASP A N 1
ATOM 904 C CA . ASP A 1 114 ? 34.929 6.147 -30.538 1.00 59.16 114 ASP A CA 1
ATOM 905 C C . ASP A 1 114 ? 34.703 5.362 -31.846 1.00 59.16 114 ASP A C 1
ATOM 907 O O . ASP A 1 114 ? 35.556 4.569 -32.253 1.00 59.16 114 ASP A O 1
ATOM 911 N N . LYS A 1 115 ? 33.576 5.566 -32.546 1.00 52.16 115 LYS A N 1
ATOM 912 C CA . LYS A 1 115 ? 33.361 4.982 -33.875 1.00 52.16 115 LYS A CA 1
ATOM 913 C C . LYS A 1 115 ? 34.065 5.872 -34.910 1.00 52.16 115 LYS A C 1
ATOM 915 O O . LYS A 1 115 ? 33.566 6.962 -35.196 1.00 52.16 115 LYS A O 1
ATOM 920 N N . PRO A 1 116 ? 35.209 5.457 -35.490 1.00 47.34 116 PRO A N 1
ATOM 921 C CA . PRO A 1 116 ? 35.931 6.304 -36.425 1.00 47.34 116 PRO A CA 1
ATOM 922 C C . PRO A 1 116 ? 35.042 6.614 -37.629 1.00 47.34 116 PRO A C 1
ATOM 924 O O . PRO A 1 116 ? 34.480 5.718 -38.262 1.00 47.34 116 PRO A O 1
ATOM 927 N N . VAL A 1 117 ? 34.948 7.903 -37.955 1.00 53.84 117 VAL A N 1
ATOM 928 C CA . VAL A 1 117 ? 34.548 8.396 -39.275 1.00 53.84 117 VAL A CA 1
ATOM 929 C C . VAL A 1 117 ? 35.553 7.836 -40.279 1.00 53.84 117 VAL A C 1
ATOM 931 O O . VAL A 1 117 ? 36.611 8.408 -40.525 1.00 53.84 117 VAL A O 1
ATOM 934 N N . GLY A 1 118 ? 35.262 6.655 -40.797 1.00 54.97 118 GLY A N 1
ATOM 935 C CA . GLY A 1 118 ? 36.145 5.935 -41.693 1.00 54.97 118 GLY A CA 1
ATOM 936 C C . GLY A 1 118 ? 35.366 4.844 -42.383 1.00 54.97 118 GLY A C 1
ATOM 937 O O . GLY A 1 118 ? 35.539 3.691 -42.036 1.00 54.97 118 GLY A O 1
ATOM 938 N N . GLU A 1 119 ? 34.467 5.241 -43.283 1.00 52.50 119 GLU A N 1
ATOM 939 C CA . GLU A 1 119 ? 34.010 4.466 -44.446 1.00 52.50 119 GLU A CA 1
ATOM 940 C C . GLU A 1 119 ? 32.947 5.294 -45.194 1.00 52.50 119 GLU A C 1
ATOM 942 O O . GLU A 1 119 ? 31.744 5.089 -45.076 1.00 52.50 119 GLU A O 1
ATOM 947 N N . THR A 1 120 ? 33.402 6.279 -45.972 1.00 46.31 120 THR A N 1
ATOM 948 C CA . THR A 1 120 ? 32.694 6.700 -47.191 1.00 46.31 120 THR A CA 1
ATOM 949 C C . THR A 1 120 ? 33.641 6.486 -48.361 1.00 46.31 120 THR A C 1
ATOM 951 O O . THR A 1 120 ? 34.475 7.329 -48.679 1.00 46.31 120 THR A O 1
ATOM 954 N N . GLU A 1 121 ? 33.570 5.256 -48.854 1.00 49.59 121 GLU A N 1
ATOM 955 C CA . GLU A 1 121 ? 33.662 4.794 -50.240 1.00 49.59 121 GLU A CA 1
ATOM 956 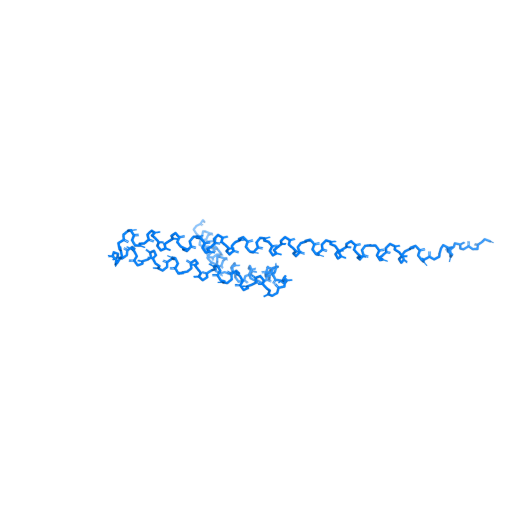C C . GLU A 1 121 ? 34.328 5.725 -51.276 1.00 49.59 121 GLU A C 1
ATOM 958 O O . GLU A 1 121 ? 33.824 6.780 -51.653 1.00 49.59 121 GLU A O 1
ATOM 963 N N . THR A 1 122 ? 35.479 5.238 -51.746 1.00 47.31 122 THR A N 1
ATOM 964 C CA . THR A 1 122 ? 35.996 5.225 -53.128 1.00 47.31 122 THR A CA 1
ATOM 965 C C . THR A 1 122 ? 35.169 5.917 -54.226 1.00 47.31 122 THR A C 1
ATOM 967 O O . THR A 1 122 ? 34.038 5.512 -54.496 1.00 47.31 122 THR A O 1
ATOM 970 N N . PHE A 1 123 ? 35.820 6.830 -54.960 1.00 50.69 123 PHE A N 1
ATOM 971 C CA . PHE A 1 123 ? 35.517 7.191 -56.353 1.00 50.69 123 PHE A CA 1
ATOM 972 C C . PHE A 1 123 ? 36.720 6.870 -57.243 1.00 50.69 123 PHE A C 1
ATOM 974 O O . PHE A 1 123 ? 37.862 7.083 -56.769 1.00 50.69 123 PHE A O 1
#

Sequence (123 aa):
MSVFLSVLLGVFCVGVVVYPFFKNRYFPNMSDAPMEFADSTSELDNILRSIRTLQLEYGMGNISEEAFNRELDQYRDDAATCIQQMEIGRSNELETGVEHEIAIARLRLQNSDDKPVGETETF